Protein AF-A0A4U9TEV9-F1 (afdb_monomer)

Foldseek 3Di:
DVVVVVLVVVLVVLVVVLVVLVVVLVVQLVCLVPPDPDPVSSCVRNVVSVVVSVVVNVVPPNPPPD

Sequence (66 aa):
MGKKLKDKVCFTIANTLIHLLGSICFLLCVYFFFHFDTIMERVLYISGTIIVSIALTYIIPIDKNY

Structure (mmCIF, N/CA/C/O backbone):
data_AF-A0A4U9TEV9-F1
#
_entry.id   AF-A0A4U9TEV9-F1
#
loop_
_atom_site.group_PDB
_atom_site.id
_atom_site.type_symbol
_atom_site.label_atom_id
_atom_site.label_alt_id
_atom_site.label_comp_id
_atom_site.label_asym_id
_atom_site.label_entity_id
_atom_site.label_seq_id
_atom_site.pdbx_PDB_ins_code
_atom_site.Cartn_x
_atom_site.Cartn_y
_atom_site.Cartn_z
_atom_site.occupancy
_atom_site.B_iso_or_equiv
_atom_site.auth_seq_id
_atom_site.auth_comp_id
_atom_site.auth_asym_id
_atom_site.auth_atom_id
_atom_site.pdbx_PDB_model_num
ATOM 1 N N . MET A 1 1 ? -22.207 -7.760 31.476 1.00 49.53 1 MET A N 1
ATOM 2 C CA . MET A 1 1 ? -21.467 -8.704 30.602 1.00 49.53 1 MET A CA 1
ATOM 3 C C . MET A 1 1 ? -21.510 -8.355 29.108 1.00 49.53 1 MET A C 1
ATOM 5 O O . MET A 1 1 ? -20.516 -8.592 28.440 1.00 49.53 1 MET A O 1
ATOM 9 N N . GLY A 1 2 ? -22.584 -7.747 28.575 1.00 56.00 2 GLY A N 1
ATOM 10 C CA . GLY A 1 2 ? -22.725 -7.487 27.128 1.00 56.00 2 GLY A CA 1
ATOM 11 C C . GLY A 1 2 ? -21.796 -6.437 26.485 1.00 56.00 2 GLY A C 1
ATOM 12 O O . GLY A 1 2 ? -21.511 -6.564 25.301 1.00 56.00 2 GLY A O 1
ATOM 13 N N . LYS A 1 3 ? -21.285 -5.435 27.226 1.00 58.91 3 LYS A N 1
ATOM 14 C CA . LYS A 1 3 ? -20.339 -4.431 26.677 1.00 58.91 3 LYS A CA 1
ATOM 15 C C . LYS A 1 3 ? -18.985 -5.050 26.295 1.00 58.91 3 LYS A C 1
ATOM 17 O O . LYS A 1 3 ? -18.613 -4.991 25.134 1.00 58.91 3 LYS A O 1
ATOM 22 N N . LYS A 1 4 ? -18.362 -5.807 27.210 1.00 61.75 4 LYS A N 1
ATOM 23 C CA . LYS A 1 4 ? -17.073 -6.496 26.978 1.00 61.75 4 LYS A CA 1
ATOM 24 C C . LYS A 1 4 ? -17.061 -7.427 25.757 1.00 61.75 4 LYS A C 1
ATOM 26 O O . LYS A 1 4 ? -16.018 -7.596 25.135 1.00 61.75 4 LYS A O 1
ATOM 31 N N . LEU A 1 5 ? -18.192 -8.061 25.430 1.00 63.19 5 LEU A N 1
ATOM 32 C CA . LEU A 1 5 ? -18.294 -8.926 24.248 1.00 63.19 5 LEU A CA 1
ATOM 33 C C . LEU A 1 5 ? -18.339 -8.101 22.954 1.00 63.19 5 LEU A C 1
ATOM 35 O O . LEU A 1 5 ? -17.657 -8.448 21.995 1.00 63.19 5 LEU A O 1
ATOM 39 N N . LYS A 1 6 ? -19.098 -6.997 22.941 1.00 66.69 6 LYS A N 1
ATOM 40 C CA . LYS A 1 6 ? -19.160 -6.073 21.797 1.00 66.69 6 LYS A CA 1
ATOM 41 C 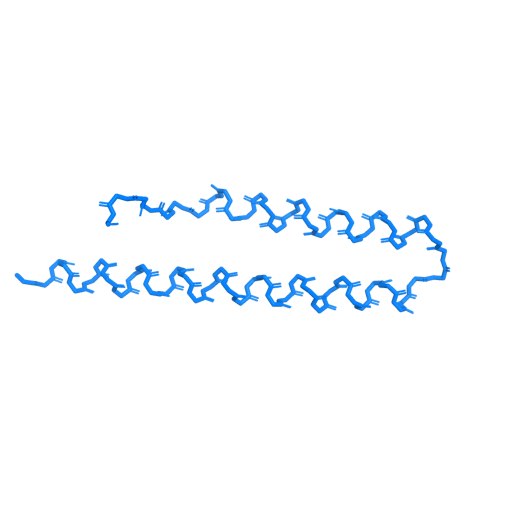C . LYS A 1 6 ? -17.803 -5.430 21.519 1.00 66.69 6 LYS A C 1
ATOM 43 O O . LYS A 1 6 ? -17.411 -5.356 20.361 1.00 66.69 6 LYS A O 1
ATOM 48 N N . ASP A 1 7 ? -17.072 -5.057 22.566 1.00 72.81 7 ASP A N 1
ATOM 49 C CA . ASP A 1 7 ? -15.741 -4.458 22.438 1.00 72.81 7 ASP A CA 1
ATOM 50 C C . ASP A 1 7 ? -14.726 -5.462 21.866 1.00 72.81 7 ASP A C 1
ATOM 52 O O . ASP A 1 7 ? -13.990 -5.137 20.937 1.00 72.81 7 ASP A O 1
ATOM 56 N N . LYS A 1 8 ? -14.762 -6.724 22.326 1.00 74.62 8 LYS A N 1
ATOM 57 C CA . LYS A 1 8 ? -13.949 -7.812 21.753 1.00 74.62 8 LYS A CA 1
ATOM 58 C C . LYS A 1 8 ? -14.251 -8.062 20.280 1.00 74.62 8 LYS A C 1
ATOM 60 O O . LYS A 1 8 ? -13.325 -8.199 19.491 1.00 74.62 8 LYS A O 1
ATOM 65 N N . VAL A 1 9 ? -15.529 -8.125 19.906 1.00 79.62 9 VAL A N 1
ATOM 66 C CA . VAL A 1 9 ? -15.930 -8.345 18.508 1.00 79.62 9 VAL A CA 1
ATOM 67 C C . VAL A 1 9 ? -15.500 -7.168 17.632 1.00 79.62 9 VAL A C 1
ATOM 69 O O . VAL A 1 9 ? -14.956 -7.389 16.555 1.00 79.62 9 VAL A O 1
ATOM 72 N N . CYS A 1 10 ? -15.670 -5.930 18.107 1.00 78.00 10 CYS A N 1
ATOM 73 C CA . CYS A 1 10 ? -15.220 -4.731 17.400 1.00 78.00 10 CYS A CA 1
ATOM 74 C C . CYS A 1 10 ? -13.699 -4.744 17.178 1.00 78.00 10 CYS A C 1
ATOM 76 O O . CYS A 1 10 ? -13.234 -4.502 16.066 1.00 78.00 10 CYS A O 1
ATOM 78 N N . PHE A 1 11 ? -12.932 -5.128 18.202 1.00 79.69 11 PHE A N 1
ATOM 79 C CA . PHE A 1 11 ? -11.483 -5.285 18.108 1.00 79.69 11 PHE A CA 1
ATOM 80 C C . PHE A 1 11 ? -11.076 -6.379 17.115 1.00 79.69 11 PHE A C 1
ATOM 82 O O . PHE A 1 11 ? -10.211 -6.156 16.272 1.00 79.69 11 PHE A O 1
ATOM 89 N N . THR A 1 12 ? -11.716 -7.553 17.161 1.00 83.50 12 THR A N 1
ATOM 90 C CA . THR A 1 12 ? -11.436 -8.637 16.210 1.00 83.50 12 THR A CA 1
ATOM 91 C C . THR A 1 12 ? -11.730 -8.208 14.777 1.00 83.50 12 THR A C 1
ATOM 93 O O . THR A 1 12 ? -10.898 -8.434 13.906 1.00 83.50 12 THR A O 1
ATOM 96 N N . ILE A 1 13 ? -12.862 -7.540 14.532 1.00 84.62 13 ILE A N 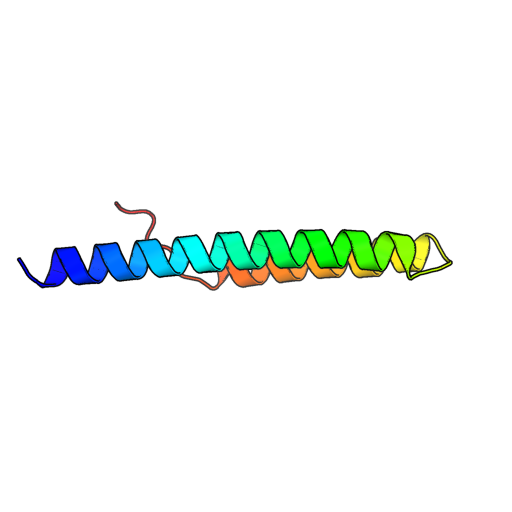1
ATOM 97 C CA . ILE A 1 13 ? -13.220 -7.032 13.202 1.00 84.62 13 ILE A CA 1
ATOM 98 C C . ILE A 1 13 ? -12.195 -5.998 12.732 1.00 84.62 13 ILE A C 1
ATOM 100 O O . ILE A 1 13 ? -11.694 -6.118 11.617 1.00 84.62 13 ILE A O 1
ATOM 104 N N . ALA A 1 14 ? -11.832 -5.025 13.572 1.00 82.56 14 ALA A N 1
ATOM 105 C CA . ALA A 1 14 ? -10.817 -4.029 13.235 1.00 82.56 14 ALA A CA 1
ATOM 106 C C . ALA A 1 14 ? -9.471 -4.688 12.895 1.00 82.56 14 ALA A C 1
ATOM 108 O O . ALA A 1 14 ? -8.868 -4.371 11.872 1.00 82.56 14 ALA A O 1
ATOM 109 N N . ASN A 1 15 ? -9.040 -5.667 13.693 1.00 84.00 15 ASN A N 1
ATOM 110 C CA . ASN A 1 15 ? -7.802 -6.399 13.454 1.00 84.00 15 ASN A CA 1
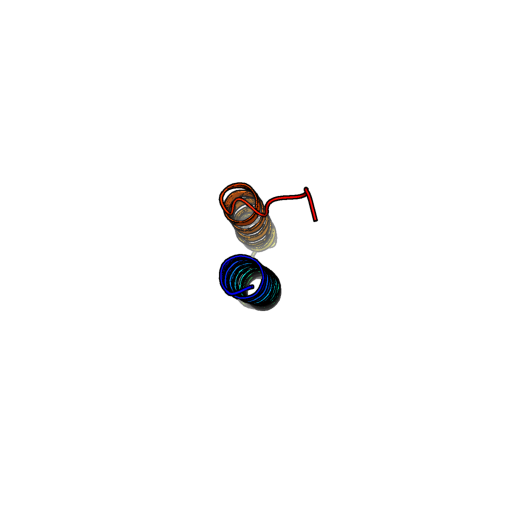ATOM 111 C C . ASN A 1 15 ? -7.848 -7.203 12.142 1.00 84.00 15 ASN A C 1
ATOM 113 O O . ASN A 1 15 ? -6.900 -7.172 11.360 1.00 84.00 15 ASN A O 1
ATOM 117 N N . THR A 1 16 ? -8.964 -7.879 11.852 1.00 87.94 16 THR A N 1
ATOM 118 C CA . THR A 1 16 ? -9.166 -8.583 10.577 1.00 87.94 16 THR A CA 1
ATOM 119 C C . THR A 1 16 ? -9.141 -7.622 9.390 1.00 87.94 16 THR A C 1
ATOM 121 O O . THR A 1 16 ? -8.519 -7.933 8.377 1.00 87.94 16 THR A O 1
ATOM 124 N N . LEU A 1 17 ? -9.766 -6.447 9.508 1.00 86.50 17 LEU A N 1
ATOM 125 C CA . LEU A 1 17 ? -9.770 -5.430 8.455 1.00 86.50 17 LEU A CA 1
ATOM 126 C C . LEU A 1 17 ? -8.367 -4.880 8.184 1.00 86.50 17 LEU A C 1
ATOM 128 O O . LEU A 1 17 ? -8.009 -4.692 7.026 1.00 86.50 17 LEU A O 1
ATOM 132 N N . ILE A 1 18 ? -7.553 -4.678 9.220 1.00 87.19 18 ILE A N 1
ATOM 133 C CA . ILE A 1 18 ? -6.163 -4.227 9.066 1.00 87.19 18 ILE A CA 1
ATOM 134 C C . ILE A 1 18 ? -5.311 -5.300 8.391 1.00 87.19 18 ILE A C 1
ATOM 136 O O . ILE A 1 18 ? -4.554 -4.993 7.472 1.00 87.19 18 ILE A O 1
ATOM 140 N N . HIS A 1 19 ? -5.463 -6.564 8.792 1.00 88.50 19 HIS A N 1
ATOM 141 C CA . HIS A 1 19 ? -4.791 -7.673 8.118 1.00 88.50 19 HIS A CA 1
ATOM 142 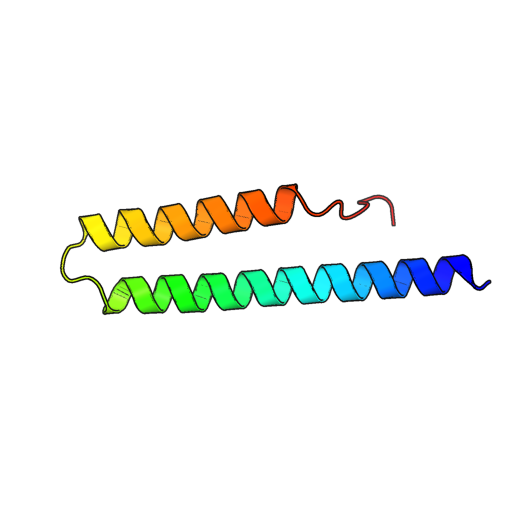C C . HIS A 1 19 ? -5.194 -7.766 6.643 1.00 88.50 19 HIS A C 1
ATOM 144 O O . HIS A 1 19 ? -4.327 -7.902 5.781 1.00 88.50 19 HIS A O 1
ATOM 150 N N . LEU A 1 20 ? -6.488 -7.632 6.346 1.00 91.06 20 LEU A N 1
ATOM 151 C CA . LEU A 1 20 ? -6.996 -7.623 4.978 1.00 91.06 20 LEU A CA 1
ATOM 152 C C . LEU A 1 20 ? -6.412 -6.454 4.171 1.00 91.06 20 LEU A C 1
ATOM 154 O O . LEU A 1 20 ? -5.965 -6.654 3.044 1.00 91.06 20 LEU A O 1
ATOM 158 N N . LEU A 1 21 ? -6.361 -5.255 4.759 1.00 90.06 21 LEU A N 1
ATOM 159 C CA . LEU A 1 21 ? -5.767 -4.070 4.141 1.00 90.06 21 LEU A CA 1
ATOM 160 C C . LEU A 1 21 ? -4.282 -4.293 3.819 1.00 90.06 21 LEU A C 1
ATOM 162 O O . LEU A 1 21 ? -3.840 -3.990 2.712 1.00 90.06 21 LEU A O 1
ATOM 166 N N . GLY A 1 22 ? -3.527 -4.886 4.749 1.00 89.44 22 GLY A N 1
ATOM 167 C CA . GLY A 1 22 ? -2.127 -5.253 4.540 1.00 89.44 22 GLY A CA 1
ATOM 168 C C . GLY A 1 22 ? -1.942 -6.270 3.411 1.00 89.44 22 GLY A C 1
ATOM 169 O O . GLY A 1 22 ? -1.068 -6.096 2.561 1.00 89.44 22 GLY A O 1
ATOM 170 N N . SER A 1 23 ? -2.794 -7.298 3.342 1.00 92.19 23 SER A N 1
ATOM 171 C CA . SER A 1 23 ? -2.771 -8.278 2.24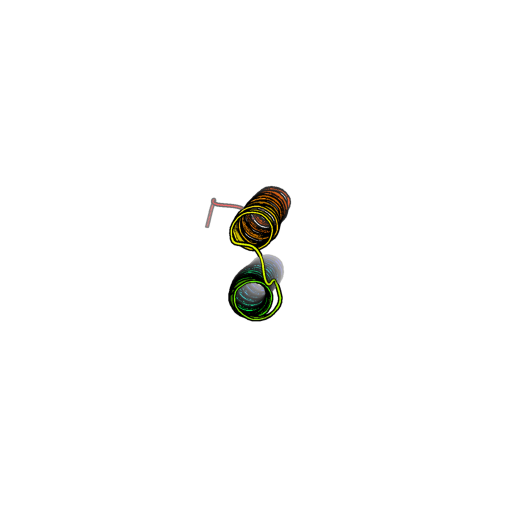8 1.00 92.19 23 SER A CA 1
ATOM 172 C C . SER A 1 23 ? -3.083 -7.646 0.889 1.00 92.19 23 SER A C 1
ATOM 174 O O . SER A 1 23 ? -2.399 -7.939 -0.090 1.00 92.19 23 SER A O 1
ATOM 176 N N . ILE A 1 24 ? -4.070 -6.747 0.821 1.00 93.75 24 ILE A N 1
ATOM 177 C CA . ILE A 1 24 ? -4.403 -6.012 -0.408 1.00 93.75 24 ILE A CA 1
ATOM 178 C C . ILE A 1 24 ? -3.236 -5.110 -0.824 1.00 93.75 24 ILE A C 1
ATOM 180 O O . ILE A 1 24 ? -2.858 -5.106 -1.994 1.00 93.75 24 ILE A O 1
ATOM 184 N N . CYS A 1 25 ? -2.623 -4.396 0.125 1.00 94.00 25 CYS A N 1
ATOM 185 C CA . CYS A 1 25 ? -1.447 -3.568 -0.136 1.00 94.00 25 CYS A CA 1
ATOM 186 C C . CYS A 1 25 ? -0.304 -4.396 -0.735 1.00 94.00 25 CYS A C 1
ATOM 188 O O . CYS A 1 25 ? 0.320 -3.967 -1.702 1.00 94.00 25 CYS A O 1
ATOM 190 N N . PHE A 1 26 ? -0.043 -5.591 -0.200 1.00 93.44 26 PHE A N 1
ATOM 191 C CA . PHE A 1 26 ? 0.990 -6.476 -0.734 1.00 93.44 26 PHE A CA 1
ATOM 192 C C . PHE A 1 26 ? 0.701 -6.883 -2.184 1.00 93.44 26 PHE A C 1
ATOM 194 O O . PHE A 1 26 ? 1.573 -6.752 -3.042 1.00 93.44 26 PHE A O 1
ATOM 201 N N . LEU A 1 27 ? -0.530 -7.312 -2.478 1.00 95.12 27 LEU A N 1
ATOM 202 C CA . LEU A 1 27 ? -0.932 -7.682 -3.838 1.00 95.12 27 LEU A CA 1
ATOM 203 C C . LEU A 1 27 ? -0.822 -6.506 -4.814 1.00 95.12 27 LEU A C 1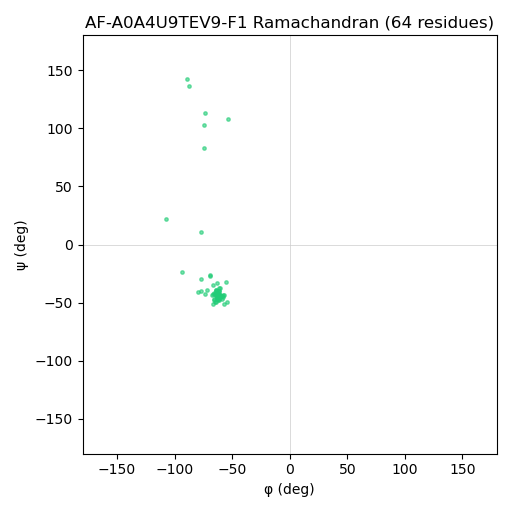
ATOM 205 O O . LEU A 1 27 ? -0.352 -6.694 -5.933 1.00 95.12 27 LEU A O 1
ATOM 209 N N . LEU A 1 28 ? -1.195 -5.297 -4.387 1.00 92.50 28 LEU A N 1
ATOM 210 C CA . LEU A 1 28 ? -1.048 -4.081 -5.188 1.00 92.50 28 LEU A CA 1
ATOM 211 C C . LEU A 1 28 ? 0.419 -3.753 -5.469 1.00 92.50 28 LEU A C 1
ATOM 213 O O . LEU A 1 28 ? 0.766 -3.462 -6.610 1.00 92.50 28 LEU A O 1
ATOM 217 N N . CYS A 1 29 ? 1.299 -3.858 -4.472 1.00 93.88 29 CYS A N 1
ATOM 218 C CA . CYS A 1 29 ? 2.731 -3.646 -4.674 1.00 93.88 29 CYS A CA 1
ATOM 219 C C . CYS A 1 29 ? 3.321 -4.655 -5.668 1.00 93.88 29 CYS A C 1
ATOM 221 O O . CYS A 1 29 ? 4.084 -4.268 -6.552 1.00 93.88 29 CYS A O 1
ATOM 223 N N . VAL A 1 30 ? 2.940 -5.932 -5.558 1.00 94.88 30 VAL A N 1
ATOM 224 C CA . VAL A 1 30 ? 3.351 -6.979 -6.505 1.00 94.88 30 VAL A CA 1
ATOM 225 C C . VAL A 1 30 ? 2.812 -6.679 -7.904 1.00 94.88 30 VAL A C 1
ATOM 227 O O . VAL A 1 30 ? 3.565 -6.728 -8.871 1.00 94.88 30 VAL A O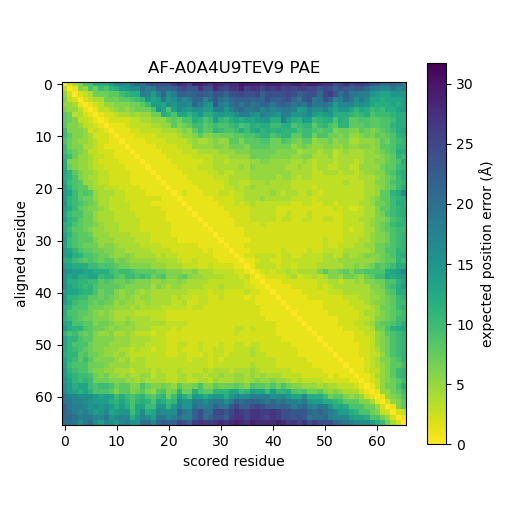 1
ATOM 230 N N . TYR A 1 31 ? 1.536 -6.307 -8.021 1.00 94.25 31 TYR A N 1
ATOM 231 C CA . TYR A 1 31 ? 0.933 -5.919 -9.293 1.00 94.25 31 TYR A CA 1
ATOM 232 C C . TYR A 1 31 ? 1.687 -4.751 -9.940 1.00 94.25 31 TYR A C 1
ATOM 234 O O . TYR A 1 31 ? 2.115 -4.868 -11.085 1.00 94.25 31 TYR A O 1
ATOM 242 N N . PHE A 1 32 ? 1.932 -3.659 -9.209 1.00 92.56 32 PHE A N 1
ATOM 243 C CA . PHE A 1 32 ? 2.660 -2.499 -9.730 1.00 92.56 32 PHE A CA 1
ATOM 244 C C . PHE A 1 32 ? 4.101 -2.828 -10.113 1.00 92.56 32 PHE A C 1
ATOM 246 O O . PHE A 1 32 ? 4.610 -2.283 -11.091 1.00 92.56 32 PHE A O 1
ATOM 253 N N . PHE A 1 33 ? 4.743 -3.752 -9.396 1.00 92.31 33 PHE A N 1
ATOM 254 C CA . PHE A 1 33 ? 6.085 -4.209 -9.736 1.00 92.31 33 PHE A CA 1
ATOM 255 C C . PHE A 1 33 ? 6.154 -4.863 -11.122 1.00 92.31 33 PHE A C 1
ATOM 257 O O . PHE A 1 33 ? 7.143 -4.673 -11.826 1.00 92.31 33 PHE A O 1
ATOM 264 N N . PHE A 1 34 ? 5.120 -5.612 -11.520 1.00 93.38 34 PHE A N 1
ATOM 265 C CA . PHE A 1 34 ? 5.060 -6.274 -12.827 1.00 93.38 34 PHE A CA 1
ATOM 266 C C . PHE A 1 34 ? 4.352 -5.451 -13.908 1.00 93.38 34 PHE A C 1
ATOM 268 O O . PHE A 1 34 ? 4.601 -5.673 -15.088 1.00 93.38 34 PHE A O 1
ATOM 275 N N . HIS A 1 35 ? 3.472 -4.525 -13.527 1.00 93.94 35 HIS A N 1
ATOM 276 C CA . HIS A 1 35 ? 2.656 -3.757 -14.464 1.00 93.94 35 HIS A CA 1
ATOM 277 C C . HIS A 1 35 ? 3.415 -2.596 -15.115 1.00 93.94 35 HIS A C 1
ATOM 279 O O . HIS A 1 35 ? 3.241 -2.354 -16.306 1.00 93.94 35 HIS A O 1
ATOM 285 N N . PHE A 1 36 ? 4.236 -1.871 -14.348 1.00 92.06 36 PHE A N 1
ATOM 286 C CA . PHE A 1 36 ? 4.929 -0.689 -14.858 1.00 92.06 36 PHE A CA 1
ATOM 287 C C . PHE A 1 36 ? 6.262 -1.042 -15.508 1.00 92.06 36 PHE A C 1
ATOM 289 O O . PHE A 1 36 ? 7.059 -1.811 -14.964 1.00 92.06 36 PHE A O 1
ATOM 296 N N . ASP A 1 37 ? 6.531 -0.426 -16.654 1.00 88.94 37 ASP A N 1
ATOM 297 C CA . ASP A 1 37 ? 7.744 -0.683 -17.424 1.00 88.94 37 ASP A CA 1
ATOM 298 C C . ASP A 1 37 ? 8.955 0.029 -16.801 1.00 88.94 37 ASP A C 1
ATOM 300 O O . ASP A 1 37 ? 10.023 -0.562 -16.637 1.00 88.94 37 ASP A O 1
ATOM 304 N N . THR A 1 38 ? 8.773 1.269 -16.326 1.00 94.19 38 THR A N 1
ATOM 305 C CA . THR A 1 38 ? 9.877 2.051 -15.764 1.00 94.19 38 THR A CA 1
ATOM 306 C C . THR A 1 38 ? 10.064 1.833 -14.262 1.00 94.19 38 THR A C 1
ATOM 308 O O . THR A 1 38 ? 9.120 1.746 -13.473 1.00 94.19 38 THR A O 1
ATOM 311 N N . ILE A 1 39 ? 11.329 1.812 -13.833 1.00 91.44 39 ILE A N 1
ATOM 312 C CA . ILE A 1 39 ? 11.700 1.691 -12.414 1.00 91.44 39 ILE A CA 1
ATOM 313 C C . ILE A 1 39 ? 11.134 2.860 -11.594 1.00 91.44 39 ILE A C 1
ATOM 315 O O . ILE A 1 39 ? 10.692 2.659 -10.464 1.00 91.44 39 ILE A O 1
ATOM 319 N N . MET A 1 40 ? 11.111 4.070 -12.160 1.00 93.31 40 MET A N 1
ATOM 320 C CA . MET A 1 40 ? 10.618 5.262 -11.464 1.00 93.31 40 MET A CA 1
ATOM 321 C C . MET A 1 40 ? 9.118 5.176 -11.170 1.00 93.31 40 MET A C 1
ATOM 323 O O . MET A 1 40 ? 8.705 5.497 -10.056 1.00 93.31 40 MET A O 1
ATOM 327 N N . GLU A 1 41 ? 8.312 4.683 -12.115 1.00 91.19 41 GLU A N 1
ATOM 328 C CA . GLU A 1 41 ? 6.885 4.433 -11.885 1.00 91.19 41 GLU A CA 1
ATOM 329 C C . GLU A 1 41 ? 6.688 3.379 -10.792 1.00 91.19 41 GLU A C 1
ATOM 331 O O . GLU A 1 41 ? 5.946 3.616 -9.839 1.00 91.19 41 GLU A O 1
ATOM 336 N N . ARG A 1 42 ? 7.422 2.257 -10.847 1.00 93.06 42 ARG A N 1
ATOM 337 C CA . ARG A 1 42 ? 7.346 1.214 -9.807 1.00 93.06 42 ARG A CA 1
ATOM 338 C C . ARG A 1 42 ? 7.596 1.787 -8.416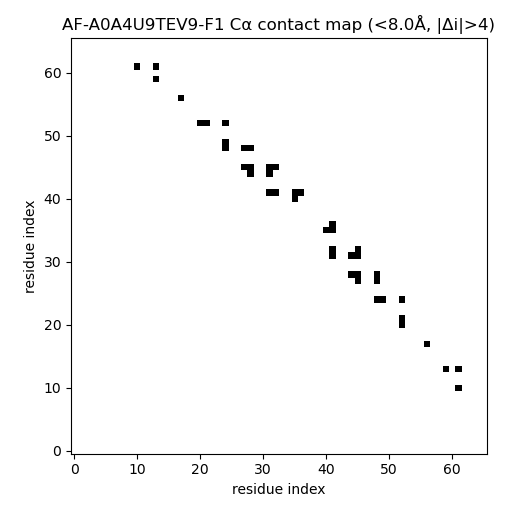 1.00 93.06 42 ARG A C 1
ATOM 340 O O . ARG A 1 42 ? 6.807 1.545 -7.506 1.00 93.06 42 ARG A O 1
ATOM 347 N N . VAL A 1 4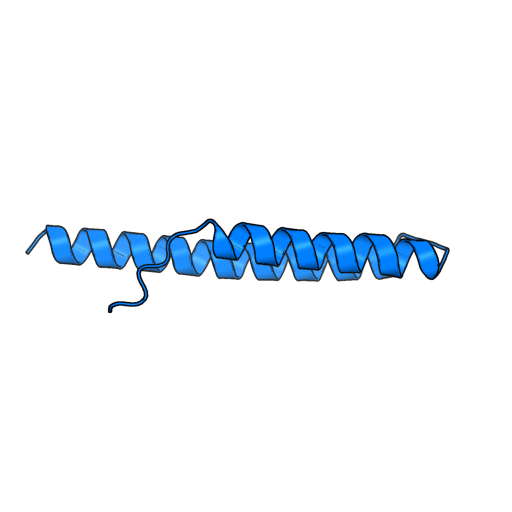3 ? 8.666 2.566 -8.251 1.00 93.81 43 VAL A N 1
ATOM 348 C CA . VAL A 1 43 ? 9.014 3.184 -6.964 1.00 93.81 43 VAL A CA 1
ATOM 349 C C . VAL A 1 43 ? 7.916 4.139 -6.502 1.00 93.81 43 VAL A C 1
ATOM 351 O O . VAL A 1 43 ? 7.513 4.079 -5.339 1.00 93.81 43 VAL A O 1
ATOM 354 N N . LEU A 1 44 ? 7.393 4.985 -7.391 1.00 95.25 44 LEU A N 1
ATOM 355 C CA . LEU A 1 44 ? 6.376 5.977 -7.046 1.00 95.25 44 LEU A CA 1
ATOM 356 C C . LEU A 1 44 ? 5.051 5.325 -6.620 1.00 95.25 44 LEU A C 1
ATOM 358 O O . LEU A 1 44 ? 4.513 5.661 -5.566 1.00 95.25 44 LEU A O 1
ATOM 362 N N . TYR A 1 45 ? 4.554 4.347 -7.377 1.00 93.94 45 TYR A N 1
ATOM 363 C CA . TYR A 1 45 ? 3.286 3.684 -7.065 1.00 93.94 45 TYR A CA 1
ATOM 364 C C . TYR A 1 45 ? 3.386 2.756 -5.848 1.00 93.94 45 TYR A C 1
ATOM 366 O O . TYR A 1 45 ? 2.485 2.755 -5.006 1.00 93.94 45 TYR A O 1
ATOM 374 N N . ILE A 1 46 ? 4.487 2.012 -5.689 1.00 94.25 46 ILE A N 1
ATOM 375 C CA . ILE A 1 46 ? 4.705 1.162 -4.507 1.00 94.25 46 ILE A CA 1
ATOM 376 C C . ILE A 1 46 ? 4.827 2.022 -3.243 1.00 94.25 46 ILE A C 1
ATOM 378 O O . ILE A 1 46 ? 4.133 1.767 -2.259 1.00 94.25 46 ILE A O 1
ATOM 382 N N . SER A 1 47 ? 5.662 3.066 -3.264 1.00 95.12 47 SER A N 1
ATOM 383 C CA . SER A 1 47 ? 5.837 3.947 -2.101 1.00 95.12 47 SER A CA 1
ATOM 384 C C . SER A 1 47 ? 4.548 4.686 -1.739 1.00 95.12 47 SER A C 1
ATOM 386 O O . SER A 1 47 ? 4.184 4.723 -0.564 1.00 95.12 47 SER A O 1
ATOM 388 N N . GLY A 1 48 ? 3.802 5.181 -2.732 1.00 94.31 48 GLY A N 1
ATOM 389 C CA . GLY A 1 48 ? 2.489 5.789 -2.524 1.00 94.31 48 GLY A CA 1
ATOM 390 C C . GLY A 1 48 ? 1.497 4.826 -1.868 1.00 94.31 48 GLY A C 1
ATOM 391 O O . GLY A 1 48 ? 0.833 5.186 -0.897 1.00 94.31 48 GLY A O 1
ATOM 392 N N . THR A 1 49 ? 1.450 3.573 -2.327 1.00 94.19 49 THR A N 1
ATOM 393 C CA . THR A 1 49 ? 0.557 2.541 -1.769 1.00 94.19 49 THR A CA 1
ATOM 394 C C . THR A 1 49 ? 0.898 2.214 -0.314 1.00 94.19 49 THR A C 1
ATOM 396 O O . THR A 1 49 ? -0.001 2.080 0.521 1.00 94.19 49 THR A O 1
ATOM 399 N N . ILE A 1 50 ? 2.190 2.147 0.023 1.00 92.94 50 ILE A N 1
ATOM 400 C CA . ILE A 1 50 ? 2.650 1.934 1.401 1.00 92.94 50 ILE A CA 1
ATOM 401 C C . ILE A 1 50 ? 2.269 3.127 2.289 1.00 92.94 50 ILE A C 1
ATOM 403 O O . ILE A 1 50 ? 1.706 2.926 3.365 1.00 92.94 50 ILE A O 1
ATOM 407 N N . ILE A 1 51 ? 2.519 4.363 1.840 1.00 94.56 51 ILE A N 1
ATOM 408 C CA . ILE A 1 51 ? 2.188 5.582 2.597 1.00 94.56 51 ILE A CA 1
ATOM 409 C C . ILE A 1 51 ? 0.685 5.651 2.889 1.00 94.56 51 ILE A C 1
ATOM 411 O O . ILE A 1 51 ? 0.293 5.883 4.033 1.00 94.56 51 ILE A O 1
ATOM 415 N N . VAL A 1 52 ? -0.158 5.404 1.882 1.00 92.50 52 VAL A N 1
ATOM 416 C CA . VAL A 1 52 ? -1.619 5.397 2.045 1.00 92.50 52 VAL A CA 1
ATOM 417 C C . VAL A 1 52 ? -2.055 4.314 3.031 1.00 92.50 52 VAL A C 1
ATOM 419 O O . VAL A 1 52 ? -2.872 4.580 3.909 1.00 92.50 52 VAL A O 1
ATOM 422 N N . SER A 1 53 ? -1.478 3.114 2.950 1.00 90.81 53 SER A N 1
ATOM 423 C CA . SER A 1 53 ? -1.813 2.010 3.860 1.00 90.81 53 SER A CA 1
ATOM 424 C C . SER A 1 53 ? -1.441 2.320 5.315 1.00 90.81 53 SER A C 1
ATOM 426 O O . SER A 1 53 ? -2.212 2.031 6.234 1.00 90.81 53 SER A O 1
ATOM 428 N N . ILE A 1 54 ? -0.293 2.971 5.535 1.00 88.75 54 ILE A N 1
ATOM 429 C CA . ILE A 1 54 ? 0.112 3.451 6.862 1.00 88.75 54 ILE A CA 1
ATOM 430 C C . ILE A 1 54 ? -0.869 4.520 7.351 1.00 88.75 54 ILE A C 1
ATOM 432 O O . ILE A 1 54 ? -1.386 4.400 8.459 1.00 88.75 54 ILE A O 1
ATOM 436 N N . ALA A 1 55 ? -1.181 5.524 6.527 1.00 90.19 55 ALA A N 1
ATOM 437 C CA . ALA A 1 55 ? -2.111 6.593 6.889 1.00 90.19 55 ALA A CA 1
ATOM 438 C C . ALA A 1 55 ? -3.498 6.049 7.274 1.00 90.19 55 ALA A C 1
ATOM 440 O O . ALA A 1 55 ? -4.051 6.444 8.298 1.00 90.19 55 ALA A O 1
ATOM 441 N N . LEU A 1 56 ? -4.023 5.082 6.516 1.00 86.19 56 LEU A N 1
ATOM 442 C CA . LEU A 1 56 ? -5.284 4.402 6.830 1.00 86.19 56 LEU A CA 1
ATOM 443 C C . LEU A 1 56 ? -5.227 3.663 8.170 1.00 86.19 56 LEU A C 1
ATOM 445 O O . LEU A 1 56 ? -6.180 3.723 8.943 1.00 86.19 56 LEU A O 1
ATOM 449 N N . THR A 1 57 ? -4.101 3.020 8.479 1.00 83.62 57 THR A N 1
ATOM 450 C CA . THR A 1 57 ? -3.916 2.331 9.764 1.00 83.62 57 THR A CA 1
ATOM 451 C C . THR A 1 57 ? -3.879 3.316 10.935 1.00 83.62 57 THR A C 1
ATOM 453 O O . THR A 1 57 ? -4.408 3.013 11.999 1.00 83.62 57 THR A O 1
ATOM 456 N N . TYR A 1 58 ? -3.312 4.512 10.745 1.00 82.00 58 TYR A N 1
ATOM 457 C CA . TYR A 1 58 ? -3.304 5.571 11.762 1.00 82.00 58 TYR A CA 1
ATOM 458 C C . TYR A 1 58 ? -4.687 6.187 12.018 1.00 82.00 58 TYR A C 1
ATOM 460 O O . TYR A 1 58 ? -4.931 6.692 13.112 1.00 82.00 58 TYR A O 1
ATOM 468 N N . ILE A 1 59 ? -5.586 6.159 11.029 1.00 79.94 59 ILE A N 1
ATOM 469 C CA . ILE A 1 59 ? -6.950 6.692 11.160 1.00 79.94 59 ILE A CA 1
ATOM 470 C C . ILE A 1 59 ? -7.847 5.739 11.954 1.00 79.94 59 ILE A C 1
ATOM 472 O O . ILE A 1 59 ? -8.770 6.201 12.620 1.00 79.94 59 ILE A O 1
ATOM 476 N N . ILE A 1 60 ? -7.597 4.426 11.903 1.00 70.12 60 ILE A N 1
ATOM 477 C CA . ILE A 1 60 ? -8.375 3.444 12.662 1.00 70.12 60 ILE A CA 1
ATOM 478 C C . ILE A 1 60 ? -7.966 3.552 14.139 1.00 70.12 60 ILE A C 1
ATOM 480 O O . ILE A 1 60 ? -6.835 3.197 14.483 1.00 70.12 60 ILE A O 1
ATOM 484 N N . PRO A 1 61 ? -8.860 4.004 15.039 1.00 60.34 61 PRO A N 1
ATOM 485 C CA . PRO A 1 61 ? -8.562 4.075 16.458 1.00 60.34 61 PRO A CA 1
ATOM 486 C C . PRO A 1 61 ? -8.604 2.655 17.028 1.00 60.34 61 PRO A C 1
ATOM 488 O O . PRO A 1 61 ? -9.620 2.203 17.554 1.00 60.34 61 PRO A O 1
ATOM 491 N N . ILE A 1 62 ? -7.505 1.917 16.894 1.00 61.41 62 ILE A N 1
ATOM 492 C CA . ILE A 1 62 ? -7.306 0.703 17.676 1.00 61.41 62 ILE A CA 1
ATOM 493 C C . ILE A 1 62 ? -6.968 1.183 19.079 1.00 61.41 62 ILE A C 1
ATOM 495 O O . ILE A 1 62 ? -5.862 1.665 19.331 1.00 61.41 62 ILE A O 1
ATOM 499 N N . ASP A 1 63 ? -7.943 1.108 19.976 1.00 56.16 63 ASP A N 1
ATOM 500 C CA . ASP A 1 63 ? -7.712 1.303 21.399 1.00 56.16 63 ASP A CA 1
ATOM 501 C C . ASP A 1 63 ? -6.584 0.350 21.835 1.00 56.16 63 ASP A C 1
ATOM 503 O O . ASP A 1 63 ? -6.736 -0.872 21.826 1.00 56.16 63 ASP A O 1
ATOM 507 N N . LYS A 1 64 ? -5.404 0.915 22.119 1.00 53.00 64 LYS A N 1
ATOM 508 C CA . LYS A 1 64 ? -4.196 0.177 22.525 1.00 53.00 64 LYS A CA 1
ATOM 509 C C . LYS A 1 64 ? -4.249 -0.275 23.993 1.00 53.00 64 LYS A C 1
ATOM 511 O O . LYS A 1 64 ? -3.219 -0.672 24.525 1.00 53.00 64 LYS A O 1
ATOM 516 N N . ASN A 1 65 ? -5.400 -0.167 24.659 1.00 43.91 65 ASN A N 1
ATOM 517 C CA . ASN A 1 65 ? -5.528 -0.266 26.112 1.00 43.91 65 ASN A CA 1
ATOM 518 C C . ASN A 1 65 ? -6.183 -1.575 26.594 1.00 43.91 65 ASN A C 1
ATOM 520 O O . ASN A 1 65 ? -6.698 -1.627 27.714 1.00 43.91 65 ASN A O 1
ATOM 524 N N . TYR A 1 66 ? -6.149 -2.630 25.772 1.00 45.72 66 TYR A N 1
ATOM 525 C CA . TYR A 1 66 ? -6.511 -3.993 26.179 1.00 45.72 66 TYR A CA 1
ATOM 526 C C . TYR A 1 66 ? -5.295 -4.839 26.543 1.00 45.72 66 TYR A C 1
ATOM 528 O O . TYR A 1 66 ? -4.335 -4.868 25.741 1.00 45.72 66 TYR A O 1
#

Mean predicted aligned error: 6.85 Å

Organism: Serratia fonticola (NCBI:txid47917)

Radius of gyration: 16.24 Å; Cα contacts (8 Å, |Δi|>4): 22; chains: 1; bounding box: 34×16×48 Å

Solvent-accessible surface area (backbone atoms only — not comparable to full-atom values): 3828 Å² total; per-residue (Å²): 120,71,64,68,53,53,52,51,51,52,50,52,51,53,51,52,51,51,53,50,50,52,53,51,49,51,52,50,40,55,47,41,60,72,69,44,89,48,70,67,56,29,53,52,55,39,51,49,49,52,53,52,54,51,54,54,55,70,68,52,83,71,78,83,85,120

pLDDT: mean 83.18, std 14.11, range [43.91, 95.25]

Nearest PDB structures (foldseek):
  4jlr-assembly2_C  TM=9.031E-01  e=3.828E+00  unclassified

Secondary structure (DSSP, 8-state):
-HHHHHHHHHHHHHHHHHHHHHHHHHHHHHHHHHH-SSHHHHHHHHHHHHHHHHHHHHHS------